Protein AF-A0A7C4SUB7-F1 (afdb_monomer_lite)

Structure (mmCIF, N/CA/C/O backbone):
data_AF-A0A7C4SUB7-F1
#
_entry.id   AF-A0A7C4SUB7-F1
#
loop_
_atom_site.group_PDB
_atom_site.id
_atom_site.type_symbol
_atom_site.label_atom_id
_atom_site.label_alt_id
_atom_site.label_comp_id
_atom_site.label_asym_id
_atom_site.label_entity_id
_atom_site.label_seq_id
_atom_site.pdbx_PDB_ins_code
_atom_site.Cartn_x
_atom_site.Cartn_y
_atom_site.Cartn_z
_atom_site.occupancy
_atom_site.B_iso_or_equiv
_atom_site.auth_seq_id
_atom_site.auth_comp_id
_atom_site.auth_asym_id
_atom_site.auth_atom_id
_atom_site.pdbx_PDB_model_num
ATOM 1 N N . MET A 1 1 ? -12.437 6.437 22.854 1.00 34.78 1 MET A N 1
ATOM 2 C CA . MET A 1 1 ? -12.669 5.215 22.054 1.00 34.78 1 MET A CA 1
ATOM 3 C C . MET A 1 1 ? -11.443 4.976 21.187 1.00 34.78 1 MET A C 1
ATOM 5 O O . MET A 1 1 ? -11.279 5.636 20.171 1.00 34.78 1 MET A O 1
ATOM 9 N N . SER A 1 2 ? -10.522 4.141 21.672 1.00 37.66 2 SER A N 1
ATOM 10 C CA . SER A 1 2 ? -9.263 3.788 21.005 1.00 37.66 2 SER A CA 1
ATOM 11 C C . SER A 1 2 ? -9.500 2.595 20.083 1.00 37.66 2 SER A C 1
ATOM 13 O O . SER A 1 2 ? -9.750 1.502 20.588 1.00 37.66 2 SER A O 1
ATOM 15 N N . LEU A 1 3 ? -9.467 2.791 18.764 1.00 42.44 3 LEU A N 1
ATOM 16 C CA . LEU A 1 3 ? -9.923 1.755 17.828 1.00 42.44 3 LEU A CA 1
ATOM 17 C C . LEU A 1 3 ? -8.879 1.216 16.845 1.00 42.44 3 LEU A C 1
ATOM 19 O O . LEU A 1 3 ? -9.122 0.154 16.301 1.00 42.44 3 LEU A O 1
ATOM 23 N N . PHE A 1 4 ? -7.699 1.817 16.661 1.00 52.97 4 PHE A N 1
ATOM 24 C CA . PHE A 1 4 ? -6.746 1.326 15.647 1.00 52.97 4 PHE A CA 1
ATOM 25 C C . PHE A 1 4 ? -5.384 0.953 16.243 1.00 52.97 4 PHE A C 1
ATOM 27 O O . PHE A 1 4 ? -4.337 1.502 15.906 1.00 52.97 4 PHE A O 1
ATOM 34 N N . LYS A 1 5 ? -5.376 -0.037 17.140 1.00 52.06 5 LYS A N 1
ATOM 35 C CA . LYS A 1 5 ? -4.186 -0.885 17.281 1.00 52.06 5 LYS A CA 1
ATOM 36 C C . LYS A 1 5 ? -4.286 -1.890 16.137 1.00 52.06 5 LYS A C 1
ATOM 38 O O . LYS A 1 5 ? -5.270 -2.610 16.077 1.00 52.06 5 LYS A O 1
ATOM 43 N N . LEU A 1 6 ? -3.303 -1.919 15.238 1.00 56.69 6 LEU A N 1
ATOM 44 C CA . LEU A 1 6 ? -3.145 -2.956 14.211 1.00 56.69 6 LEU A CA 1
ATOM 45 C C . LEU A 1 6 ? -2.191 -4.031 14.770 1.00 56.69 6 LEU A C 1
ATOM 47 O O . LEU A 1 6 ? -1.005 -4.015 14.433 1.00 56.69 6 LEU A O 1
ATOM 51 N N . PRO A 1 7 ? -2.632 -4.913 15.697 1.00 48.72 7 PRO A N 1
ATOM 52 C CA . PRO A 1 7 ? -1.750 -5.872 16.364 1.00 48.72 7 PRO A CA 1
ATOM 53 C C . PRO A 1 7 ? -1.082 -6.827 15.368 1.00 48.72 7 PRO A C 1
ATOM 55 O O . PRO A 1 7 ? 0.074 -7.196 15.554 1.00 48.72 7 PRO A O 1
ATOM 58 N N . SER A 1 8 ? -1.759 -7.159 14.265 1.00 49.81 8 SER A N 1
ATOM 59 C CA . SER A 1 8 ? -1.252 -8.044 13.210 1.00 49.81 8 SER A CA 1
ATOM 60 C C . SER A 1 8 ? -0.093 -7.447 12.394 1.00 49.81 8 SER A C 1
ATOM 62 O O . SER A 1 8 ? 0.698 -8.197 11.807 1.00 49.81 8 SER A O 1
ATOM 64 N N . LEU A 1 9 ? 0.055 -6.115 12.391 1.00 56.03 9 LEU A N 1
ATOM 65 C CA . LEU A 1 9 ? 1.083 -5.391 11.635 1.00 56.03 9 LEU A CA 1
ATOM 66 C C . LEU A 1 9 ? 2.360 -5.119 12.441 1.00 56.03 9 LEU A C 1
ATOM 68 O O . LEU A 1 9 ? 3.331 -4.636 11.877 1.00 56.03 9 LEU A O 1
ATOM 72 N N . GLN A 1 10 ? 2.424 -5.497 13.724 1.00 52.72 10 GLN A N 1
ATOM 73 C CA . GLN A 1 10 ? 3.599 -5.256 14.581 1.00 52.72 10 GLN A CA 1
ATOM 74 C C . GLN A 1 10 ? 4.904 -5.914 14.092 1.00 52.72 10 GLN A C 1
ATOM 76 O O . GLN A 1 10 ? 5.975 -5.527 14.542 1.00 52.72 10 GLN A O 1
ATOM 81 N N . LYS A 1 11 ? 4.828 -6.894 13.180 1.00 51.00 11 LYS A N 1
ATOM 82 C CA . LYS A 1 11 ? 5.998 -7.566 12.581 1.00 51.00 11 LYS A CA 1
ATOM 83 C C . LYS A 1 11 ? 6.426 -6.999 11.222 1.00 51.00 11 LYS A C 1
ATOM 85 O O . LYS A 1 11 ? 7.426 -7.456 10.686 1.00 51.00 11 LYS A O 1
ATOM 90 N N . ILE A 1 12 ? 5.663 -6.075 10.635 1.00 60.72 12 ILE A N 1
ATOM 91 C CA . ILE A 1 12 ? 5.978 -5.486 9.330 1.00 60.72 12 ILE A CA 1
ATOM 92 C C . ILE A 1 12 ? 6.081 -3.988 9.535 1.00 60.72 12 ILE A C 1
ATOM 94 O O . ILE A 1 12 ? 5.088 -3.320 9.821 1.00 60.72 12 ILE A O 1
ATOM 98 N N . ASP A 1 13 ? 7.300 -3.477 9.439 1.00 71.56 13 ASP A N 1
ATOM 99 C CA . ASP A 1 13 ? 7.598 -2.133 9.891 1.00 71.56 13 ASP A CA 1
ATOM 100 C C . ASP A 1 13 ? 7.104 -1.091 8.874 1.00 71.56 13 ASP A C 1
ATOM 102 O O . ASP A 1 13 ? 7.820 -0.653 7.976 1.00 71.56 13 ASP A O 1
ATOM 106 N N . ILE A 1 14 ? 5.829 -0.704 8.995 1.00 80.81 14 ILE A N 1
ATOM 107 C CA . ILE A 1 14 ? 5.208 0.383 8.216 1.00 80.81 14 ILE A CA 1
ATOM 108 C C . ILE A 1 14 ? 6.054 1.662 8.320 1.00 80.81 14 ILE A C 1
ATOM 110 O O . ILE A 1 14 ? 6.140 2.439 7.365 1.00 80.81 14 ILE A O 1
ATOM 114 N N . PHE A 1 15 ? 6.712 1.866 9.465 1.00 83.69 15 PHE A N 1
ATOM 115 C CA . PHE A 1 15 ? 7.556 3.025 9.732 1.00 83.69 15 PHE A CA 1
ATOM 116 C C . PHE A 1 15 ? 8.933 2.938 9.070 1.00 83.69 15 PHE A C 1
ATOM 118 O O . PHE A 1 15 ? 9.548 3.985 8.876 1.00 83.69 15 PHE A O 1
ATOM 125 N N . ALA A 1 16 ? 9.382 1.751 8.650 1.00 88.50 16 ALA A N 1
ATOM 126 C CA . ALA A 1 16 ? 10.652 1.580 7.944 1.00 88.50 16 ALA A CA 1
ATOM 127 C C . ALA A 1 16 ? 10.624 2.130 6.510 1.00 88.50 16 ALA A C 1
ATOM 129 O O . ALA A 1 16 ? 11.673 2.331 5.904 1.00 88.50 16 ALA A O 1
ATOM 130 N N . CYS A 1 17 ? 9.448 2.403 5.934 1.00 91.31 17 CYS A N 1
ATOM 131 C CA . CYS A 1 17 ? 9.365 2.967 4.591 1.00 91.31 17 CYS A CA 1
ATOM 132 C C . CYS A 1 17 ? 10.052 4.346 4.502 1.00 91.31 17 CYS A C 1
ATOM 134 O O . CYS A 1 17 ? 9.528 5.344 4.994 1.00 91.31 17 CYS A O 1
ATOM 136 N N . ALA A 1 18 ? 11.158 4.426 3.753 1.00 93.00 18 ALA A N 1
ATOM 137 C C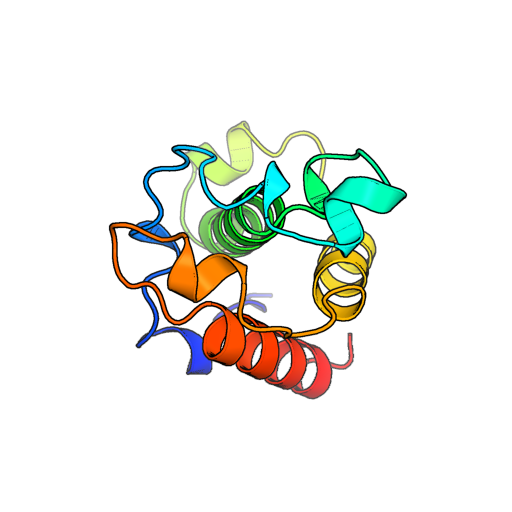A . ALA A 1 18 ? 11.891 5.671 3.487 1.00 93.00 18 ALA A CA 1
ATOM 138 C C . ALA A 1 18 ? 11.196 6.636 2.500 1.00 93.00 18 ALA A C 1
ATOM 140 O O . ALA A 1 18 ? 11.767 7.658 2.134 1.00 93.00 18 ALA A O 1
ATOM 141 N N . GLN A 1 19 ? 9.991 6.312 2.014 1.00 93.06 19 GLN A N 1
ATOM 142 C CA . GLN A 1 19 ? 9.205 7.153 1.091 1.00 93.06 19 GLN A CA 1
ATOM 143 C C . GLN A 1 19 ? 9.917 7.527 -0.234 1.00 93.06 19 GLN A C 1
ATOM 145 O O . GLN A 1 19 ? 9.514 8.466 -0.919 1.00 93.06 19 GLN A O 1
ATOM 150 N N . CYS A 1 20 ? 10.909 6.735 -0.657 1.00 96.31 20 CYS A N 1
ATOM 151 C CA . CYS A 1 20 ? 11.769 6.991 -1.822 1.00 96.31 20 CYS A CA 1
ATOM 152 C C . CYS A 1 20 ? 11.082 6.901 -3.200 1.00 96.31 20 CYS A C 1
ATOM 154 O O . CYS A 1 20 ? 11.606 7.414 -4.181 1.00 96.31 20 CYS A O 1
ATOM 156 N N . GLY A 1 21 ? 9.927 6.235 -3.307 1.00 95.62 21 GLY A N 1
ATOM 157 C CA . GLY A 1 21 ? 9.104 6.241 -4.526 1.00 95.62 21 GLY A CA 1
ATOM 158 C C . GLY A 1 21 ? 9.447 5.210 -5.614 1.00 95.62 21 GLY A C 1
ATOM 159 O O . GLY A 1 21 ? 8.686 5.092 -6.572 1.00 95.62 21 GLY A O 1
ATOM 160 N N . TYR A 1 22 ? 10.495 4.391 -5.469 1.00 96.56 22 TYR A N 1
ATOM 161 C CA . TYR A 1 22 ? 10.864 3.369 -6.474 1.00 96.56 22 TYR A CA 1
ATOM 162 C C . TYR A 1 22 ? 9.740 2.373 -6.809 1.00 96.56 22 TYR A C 1
ATOM 164 O O . TYR A 1 22 ? 9.633 1.891 -7.937 1.00 96.56 22 TYR A O 1
ATOM 172 N N . CYS A 1 23 ? 8.860 2.091 -5.847 1.00 97.06 23 CYS A N 1
ATOM 173 C CA . CYS A 1 23 ? 7.727 1.187 -6.027 1.00 97.06 23 CYS A CA 1
ATOM 174 C C . CYS A 1 23 ? 6.545 1.802 -6.807 1.00 97.06 23 CYS A C 1
ATOM 176 O O . CYS A 1 23 ? 5.682 1.055 -7.270 1.00 97.06 23 CYS A O 1
ATOM 178 N N . VAL A 1 24 ? 6.486 3.131 -6.977 1.00 97.62 24 VAL A N 1
ATOM 179 C CA . VAL A 1 24 ? 5.313 3.861 -7.500 1.00 97.62 24 VAL A CA 1
ATOM 180 C C . VAL A 1 24 ? 5.004 3.462 -8.943 1.00 97.62 24 VAL A C 1
ATOM 182 O O . VAL A 1 24 ? 3.966 2.858 -9.206 1.00 97.62 24 VAL A O 1
ATOM 185 N N . LYS A 1 25 ? 5.942 3.689 -9.871 1.00 96.88 25 LYS A N 1
ATOM 186 C CA . LYS A 1 25 ? 5.775 3.363 -11.303 1.00 96.88 25 LYS A CA 1
ATOM 187 C C . LYS A 1 25 ? 5.772 1.857 -11.599 1.00 96.88 25 LYS A C 1
ATOM 189 O O . LYS A 1 25 ? 5.461 1.437 -12.712 1.00 96.88 25 LYS A O 1
ATOM 194 N N . LYS A 1 26 ? 6.117 1.026 -10.610 1.00 97.56 26 LYS A N 1
ATOM 195 C CA . LYS A 1 26 ? 6.061 -0.442 -10.710 1.00 97.56 26 LYS A CA 1
ATOM 196 C C . LYS A 1 26 ? 4.675 -0.998 -10.376 1.00 97.56 26 LYS A C 1
ATOM 198 O O . LYS A 1 26 ? 4.389 -2.148 -10.708 1.00 97.56 26 LYS A O 1
ATOM 203 N N . CYS A 1 27 ? 3.811 -0.210 -9.735 1.00 98.00 27 CYS A N 1
ATOM 204 C CA . CYS A 1 27 ? 2.459 -0.621 -9.386 1.00 98.00 27 CYS A CA 1
ATOM 205 C C . CYS A 1 27 ? 1.502 -0.474 -10.583 1.00 98.00 27 CYS A C 1
ATOM 207 O O . CYS A 1 27 ? 1.345 0.633 -11.097 1.00 98.00 27 CYS A O 1
ATOM 209 N N . PRO A 1 28 ? 0.807 -1.548 -11.004 1.00 97.69 28 PRO A N 1
ATOM 210 C CA . PRO A 1 28 ? -0.092 -1.488 -12.155 1.00 97.69 28 PRO A CA 1
ATOM 211 C C . PRO A 1 28 ? -1.324 -0.620 -11.877 1.00 97.69 28 PRO A C 1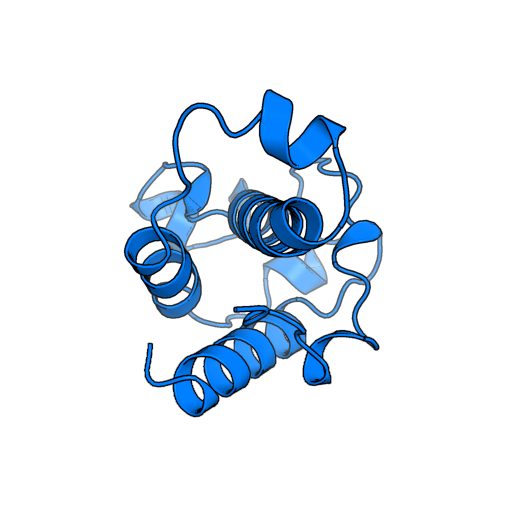
ATOM 213 O O . PRO A 1 28 ? -1.751 0.122 -12.750 1.00 97.69 28 PRO A O 1
ATOM 216 N N . VAL A 1 29 ? -1.844 -0.647 -10.645 1.00 97.81 29 VAL A N 1
ATOM 217 C CA . VAL A 1 29 ? -3.001 0.166 -10.234 1.00 97.81 29 VAL A CA 1
ATOM 218 C C . VAL A 1 29 ? -2.671 1.654 -10.327 1.00 97.81 29 VAL A C 1
ATOM 220 O O . VAL A 1 29 ? -3.433 2.418 -10.909 1.00 97.81 29 VAL A O 1
ATOM 223 N N . TYR A 1 30 ? -1.503 2.061 -9.822 1.00 97.94 30 TYR A N 1
ATOM 224 C CA . TYR A 1 30 ? -1.051 3.444 -9.951 1.00 97.94 30 TYR A CA 1
ATOM 225 C C . TYR A 1 30 ? -0.868 3.851 -11.416 1.00 97.94 30 TYR A C 1
ATOM 227 O O . TYR A 1 30 ? -1.232 4.960 -11.771 1.00 97.94 30 TYR A O 1
ATOM 235 N N . ASN A 1 31 ? -0.359 2.975 -12.284 1.00 97.31 31 ASN A N 1
ATOM 236 C CA . ASN A 1 31 ? -0.166 3.323 -13.696 1.00 97.31 31 ASN A CA 1
ATOM 237 C C . ASN A 1 31 ? -1.488 3.560 -14.451 1.00 97.31 31 ASN A C 1
ATOM 239 O O . ASN A 1 31 ? -1.490 4.284 -15.444 1.00 97.31 31 ASN A O 1
ATOM 243 N N . VAL A 1 32 ? -2.596 2.981 -13.978 1.00 97.31 32 VAL A N 1
ATOM 244 C CA . VAL A 1 32 ? -3.940 3.225 -14.525 1.00 97.31 32 VAL A CA 1
ATOM 245 C C . VAL A 1 32 ? -4.567 4.467 -13.892 1.00 97.31 32 VAL A C 1
ATOM 247 O O . VAL A 1 32 ? -4.986 5.375 -14.602 1.00 97.31 32 VAL A O 1
ATOM 250 N N . VAL A 1 33 ? -4.609 4.530 -12.559 1.00 96.62 33 VAL A N 1
ATOM 251 C CA . VAL A 1 33 ? -5.322 5.591 -11.826 1.00 96.62 33 VAL A CA 1
ATOM 252 C C . VAL A 1 33 ? -4.535 6.907 -11.785 1.00 96.62 33 VAL A C 1
ATOM 254 O O . VAL A 1 33 ? -5.120 7.981 -11.723 1.00 96.62 33 VAL A O 1
ATOM 257 N N . ASN A 1 34 ? -3.203 6.834 -11.822 1.00 95.81 34 ASN A N 1
ATOM 258 C CA . ASN A 1 34 ? -2.254 7.953 -11.773 1.00 95.81 34 ASN A CA 1
ATOM 259 C C . ASN A 1 34 ? -2.416 8.899 -10.573 1.00 95.81 34 ASN A C 1
ATOM 261 O O . ASN A 1 34 ? -2.037 10.067 -10.632 1.00 95.81 34 ASN A O 1
ATOM 265 N N . TRP A 1 35 ? -2.909 8.379 -9.448 1.00 95.88 35 TRP A N 1
ATOM 266 C CA . TRP A 1 35 ? -3.052 9.131 -8.206 1.00 95.88 35 TRP A CA 1
ATOM 267 C C . TRP A 1 35 ? -2.250 8.484 -7.073 1.00 95.88 35 TRP A C 1
ATOM 269 O O . TRP A 1 35 ? -2.308 7.269 -6.873 1.00 95.88 35 TRP A O 1
ATOM 279 N N . GLU A 1 36 ? -1.464 9.279 -6.338 1.00 95.69 36 GLU A N 1
ATOM 280 C CA . GLU A 1 36 ? -0.429 8.771 -5.419 1.00 95.69 36 GLU A CA 1
ATOM 281 C C . GLU A 1 36 ? -0.984 7.870 -4.312 1.00 95.69 36 GLU A C 1
ATOM 283 O O . GLU A 1 36 ? -0.326 6.905 -3.936 1.00 95.69 36 GLU A O 1
ATOM 288 N N . SER A 1 37 ? -2.203 8.111 -3.830 1.00 94.94 37 SER A N 1
ATOM 289 C CA . SER A 1 37 ? -2.827 7.275 -2.794 1.00 94.94 37 SER A CA 1
ATOM 290 C C . SER A 1 37 ? -3.050 5.816 -3.225 1.00 94.94 37 SER A C 1
ATOM 292 O O . SER A 1 37 ? -3.170 4.938 -2.373 1.00 94.94 37 SER A O 1
ATOM 294 N N . TYR A 1 38 ? -3.071 5.536 -4.534 1.00 96.62 38 TYR A N 1
ATOM 295 C CA . TYR A 1 38 ? -3.151 4.183 -5.095 1.00 96.62 38 TYR A CA 1
ATOM 296 C C . TYR A 1 38 ? -1.772 3.536 -5.267 1.00 96.62 38 TYR A C 1
ATOM 298 O O . TYR A 1 38 ? -1.671 2.339 -5.560 1.00 96.62 38 TYR A O 1
ATOM 306 N N . SER A 1 39 ? -0.692 4.302 -5.101 1.00 97.56 39 SER A N 1
ATOM 307 C CA . SER A 1 39 ? 0.667 3.781 -5.145 1.00 97.56 39 SER A CA 1
ATOM 308 C C . SER A 1 39 ? 0.970 2.958 -3.879 1.00 97.56 39 SER A C 1
ATOM 310 O O . SER A 1 39 ? 0.349 3.156 -2.831 1.00 97.56 39 SER A O 1
ATOM 312 N N . PRO A 1 40 ? 1.939 2.023 -3.917 1.00 96.44 40 PRO A N 1
ATOM 313 C CA . PRO A 1 40 ? 2.347 1.281 -2.725 1.00 96.44 40 PRO A CA 1
ATOM 314 C C . PRO A 1 40 ? 2.919 2.208 -1.645 1.00 96.44 40 PRO A C 1
ATOM 316 O O . PRO A 1 40 ? 2.696 1.985 -0.458 1.00 96.44 40 PRO A O 1
ATOM 319 N N . ARG A 1 41 ? 3.620 3.272 -2.061 1.00 96.19 41 ARG A N 1
ATOM 320 C CA . ARG A 1 41 ? 4.159 4.299 -1.167 1.00 96.19 41 ARG A CA 1
ATOM 321 C C . ARG A 1 41 ? 3.039 5.103 -0.506 1.00 96.19 41 ARG A C 1
ATOM 323 O O . ARG A 1 41 ? 3.062 5.270 0.711 1.00 96.19 41 ARG A O 1
ATOM 330 N N . GLY A 1 42 ? 2.063 5.560 -1.289 1.00 95.44 42 GLY A N 1
ATOM 331 C CA . GLY A 1 42 ? 0.920 6.321 -0.792 1.00 95.44 42 GLY A CA 1
ATOM 332 C C . GLY A 1 42 ? 0.079 5.508 0.186 1.00 95.44 42 GLY A C 1
ATOM 333 O O . GLY A 1 42 ? -0.237 5.992 1.266 1.00 95.44 42 GLY A O 1
ATOM 334 N N . ARG A 1 43 ? -0.186 4.231 -0.111 1.00 94.88 43 ARG A N 1
ATOM 335 C CA . ARG A 1 43 ? -0.854 3.310 0.826 1.00 94.88 43 ARG A CA 1
ATOM 336 C C . ARG A 1 43 ? -0.111 3.174 2.156 1.00 94.88 43 ARG A C 1
ATOM 338 O O . ARG A 1 43 ? -0.735 3.229 3.210 1.00 94.88 43 ARG A O 1
ATOM 345 N N . LEU A 1 44 ? 1.216 3.019 2.115 1.00 93.06 44 LEU A N 1
ATOM 346 C CA . LEU A 1 44 ? 2.058 2.968 3.317 1.00 93.06 44 LEU A CA 1
ATOM 347 C C . LEU A 1 44 ? 1.969 4.272 4.116 1.00 93.06 44 LEU A C 1
ATOM 349 O O . LEU A 1 44 ? 1.839 4.232 5.336 1.00 93.06 44 LEU A O 1
ATOM 353 N N . TYR A 1 45 ? 2.009 5.417 3.431 1.00 91.56 45 TYR A N 1
ATOM 354 C CA . TYR A 1 45 ? 1.845 6.724 4.059 1.00 91.56 45 TYR A CA 1
ATOM 355 C C . TYR A 1 45 ? 0.483 6.845 4.761 1.00 91.56 45 TYR A C 1
ATOM 357 O O . TYR A 1 45 ? 0.438 7.224 5.928 1.00 91.56 45 TYR A O 1
ATOM 365 N N . LEU A 1 46 ? -0.608 6.440 4.103 1.00 90.69 46 LEU A N 1
ATOM 366 C CA . LEU A 1 46 ? -1.955 6.452 4.684 1.00 90.69 46 LEU A CA 1
ATOM 367 C C . LEU A 1 46 ? -2.070 5.536 5.911 1.00 90.69 46 LEU A C 1
ATOM 369 O O . LEU A 1 46 ? -2.599 5.955 6.937 1.00 90.69 46 LEU A O 1
ATOM 373 N N . LEU A 1 47 ? -1.530 4.313 5.847 1.00 87.56 47 LEU A N 1
ATOM 374 C CA . LEU A 1 47 ? -1.494 3.412 7.006 1.00 87.56 47 LEU A CA 1
ATOM 375 C C . LEU A 1 47 ? -0.673 3.995 8.164 1.00 87.56 47 LEU A C 1
ATOM 377 O O . LEU A 1 47 ? -1.075 3.870 9.321 1.00 87.56 47 LEU A O 1
ATOM 381 N N . LYS A 1 48 ? 0.454 4.653 7.866 1.00 85.44 48 LYS A N 1
ATOM 382 C CA . LYS A 1 48 ? 1.275 5.338 8.870 1.00 85.44 48 LYS A CA 1
ATOM 383 C C . LYS A 1 48 ? 0.492 6.464 9.547 1.00 85.44 48 LYS A C 1
ATOM 385 O O . LYS A 1 48 ? 0.474 6.514 10.773 1.00 85.44 48 LYS A O 1
ATOM 390 N N . GLN A 1 49 ? -0.199 7.305 8.775 1.00 82.19 49 GLN A N 1
ATOM 391 C CA . GLN A 1 49 ? -1.040 8.381 9.312 1.00 82.19 49 GLN A CA 1
ATOM 392 C C . GLN A 1 49 ? -2.166 7.830 10.199 1.00 82.19 49 GLN A C 1
ATOM 394 O O . GLN A 1 49 ? -2.292 8.259 11.345 1.00 82.19 49 GLN A O 1
ATOM 399 N N . LEU A 1 50 ? -2.886 6.793 9.751 1.00 80.00 50 LEU A N 1
ATOM 400 C CA . LEU A 1 50 ? -3.894 6.113 10.579 1.00 80.00 50 LEU A CA 1
ATOM 401 C C . LEU A 1 50 ? -3.320 5.603 11.912 1.00 80.00 50 LEU A C 1
ATOM 403 O O . LEU A 1 50 ? -3.996 5.628 12.941 1.00 80.00 50 LEU A O 1
ATOM 407 N N . GLN A 1 51 ? -2.069 5.137 11.927 1.00 77.00 51 GLN A N 1
ATOM 408 C CA . GLN A 1 51 ? -1.423 4.651 13.144 1.00 77.00 51 GLN A CA 1
ATOM 409 C C . GLN A 1 51 ? -0.883 5.784 14.041 1.00 77.00 51 GLN A C 1
ATOM 411 O O . GLN A 1 51 ? -0.857 5.630 15.266 1.00 77.00 51 GLN A O 1
ATOM 416 N N . GLU A 1 52 ? -0.456 6.910 13.464 1.00 73.19 52 GLU A N 1
ATOM 417 C CA . GLU A 1 52 ? 0.094 8.077 14.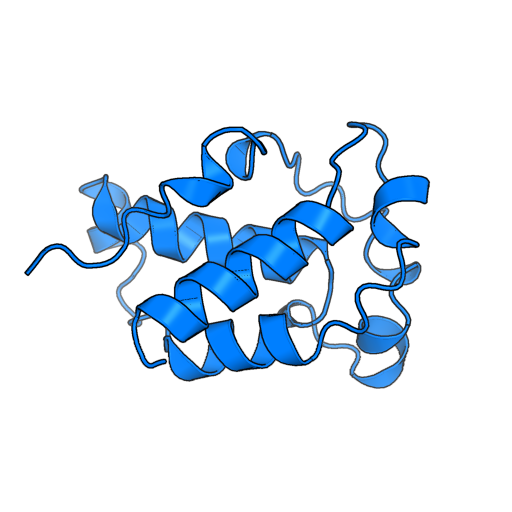171 1.00 73.19 52 GLU A CA 1
ATOM 418 C C . GLU A 1 52 ? -0.981 8.977 14.791 1.00 73.19 52 GLU A C 1
ATOM 420 O O . GLU A 1 52 ? -0.770 9.473 15.904 1.00 73.19 52 GLU A O 1
ATOM 425 N N . GLU A 1 53 ? -2.154 9.112 14.160 1.00 64.25 53 GLU A N 1
ATOM 426 C CA . GLU A 1 53 ? -3.326 9.795 14.740 1.00 64.25 53 GLU A CA 1
ATOM 427 C C . GLU A 1 53 ? -3.709 9.219 16.117 1.00 64.25 53 GLU A C 1
ATOM 429 O O . GLU A 1 53 ? -4.250 9.914 16.979 1.00 64.25 53 GLU A O 1
ATOM 434 N N . ASN A 1 54 ? -3.347 7.957 16.370 1.00 56.66 54 ASN A N 1
ATOM 435 C CA . ASN A 1 54 ? -3.568 7.275 17.641 1.00 56.66 54 ASN A CA 1
ATOM 436 C C . ASN A 1 54 ? -2.481 7.517 18.703 1.00 56.66 54 ASN A C 1
ATOM 438 O O . ASN A 1 54 ? -2.676 7.110 19.849 1.00 56.66 54 ASN A O 1
ATOM 442 N N . LYS A 1 55 ? -1.335 8.126 18.365 1.00 51.53 55 LYS A N 1
ATOM 443 C CA . LYS A 1 55 ? -0.145 8.127 19.238 1.00 51.53 55 LYS A CA 1
ATOM 444 C C . LYS A 1 55 ? 0.421 9.496 19.621 1.00 51.53 55 LYS A C 1
ATOM 446 O O . LYS A 1 55 ? 1.063 9.557 20.665 1.00 51.53 55 LYS A O 1
ATOM 451 N N . SER A 1 56 ? 0.235 10.573 18.849 1.00 49.50 56 SER A N 1
ATOM 452 C CA . SER A 1 56 ? 0.979 11.826 19.102 1.00 49.50 56 SER A CA 1
ATOM 453 C C . SER A 1 56 ? 0.133 13.103 19.083 1.00 49.50 56 SER A C 1
ATOM 455 O O . SER A 1 56 ? -0.768 13.267 18.262 1.00 49.50 56 SER A O 1
ATOM 457 N N . PHE A 1 57 ? 0.474 14.044 19.972 1.00 48.75 57 PHE A N 1
ATOM 458 C CA . PHE A 1 57 ? -0.089 15.402 20.036 1.00 48.75 57 PHE A CA 1
ATOM 459 C C . PHE A 1 57 ? 0.145 16.177 18.724 1.00 48.75 57 PHE A C 1
ATOM 461 O O . PHE A 1 57 ? -0.703 16.958 18.306 1.00 48.75 57 PHE A O 1
ATOM 468 N N . ILE A 1 58 ? 1.251 15.882 18.028 1.00 53.81 58 ILE A N 1
ATOM 469 C CA . ILE A 1 58 ? 1.580 16.430 16.702 1.00 53.81 58 ILE A CA 1
ATOM 470 C C . ILE A 1 58 ? 0.666 15.843 15.615 1.00 53.81 58 ILE A C 1
ATOM 472 O O . ILE A 1 58 ? 0.200 16.586 14.758 1.00 53.81 58 ILE A O 1
ATOM 476 N N . GLY A 1 59 ? 0.331 14.548 15.685 1.00 51.31 59 GLY A N 1
ATOM 477 C CA . GLY A 1 59 ? -0.619 13.916 14.757 1.00 51.31 59 GLY A CA 1
ATOM 478 C C . GLY A 1 59 ? -2.004 14.565 14.822 1.00 51.31 59 GLY A C 1
ATOM 479 O O . GLY A 1 59 ? -2.614 14.832 13.798 1.00 51.31 59 GLY A O 1
ATOM 480 N N . LYS A 1 60 ? -2.451 14.958 16.023 1.00 50.88 60 LYS A N 1
ATOM 481 C CA . LYS A 1 60 ? -3.700 15.719 16.207 1.00 50.88 60 LYS A CA 1
ATOM 482 C C . LYS A 1 60 ? -3.646 17.161 15.683 1.00 50.88 60 LYS A C 1
ATOM 484 O O . LYS A 1 60 ? -4.696 17.715 15.381 1.00 50.88 60 LYS A O 1
ATOM 489 N N . LEU A 1 61 ? -2.464 17.781 15.621 1.00 48.88 61 LEU A N 1
ATOM 490 C CA . LEU A 1 61 ? -2.280 19.155 15.128 1.00 48.88 61 LEU A CA 1
ATOM 491 C C . LEU A 1 61 ? -2.154 19.220 13.598 1.00 48.88 61 LEU A C 1
ATOM 493 O O . LEU A 1 61 ? -2.583 20.206 13.003 1.00 48.88 61 LEU A O 1
ATOM 497 N N . VAL A 1 62 ? -1.575 18.188 12.974 1.00 52.91 62 VAL A N 1
ATOM 498 C CA . VAL A 1 62 ? -1.414 18.086 11.512 1.00 52.91 62 VAL A CA 1
ATOM 499 C C . VAL A 1 62 ? -2.694 17.567 10.843 1.00 52.91 62 VAL A C 1
ATOM 501 O O . VAL A 1 62 ? -3.063 18.073 9.785 1.00 52.91 62 VAL A O 1
ATOM 504 N N . SER A 1 63 ? -3.435 16.655 11.482 1.00 51.47 63 SER A N 1
ATOM 505 C CA . SER A 1 63 ? -4.740 16.159 11.008 1.00 51.47 63 SER A CA 1
ATOM 506 C C . SER A 1 63 ? -5.886 17.140 11.297 1.00 51.47 63 SER A C 1
ATOM 508 O O . SER A 1 63 ? -6.847 16.814 11.997 1.00 51.47 63 SER A O 1
ATOM 510 N N . LYS A 1 64 ? -5.787 18.376 10.796 1.00 47.94 64 LYS A N 1
ATOM 511 C CA . LYS A 1 64 ? -6.911 19.331 10.833 1.00 47.94 64 LYS A CA 1
ATOM 512 C C . LYS A 1 64 ? -8.056 18.875 9.919 1.00 47.94 64 LYS A C 1
ATOM 514 O O . LYS A 1 64 ? -9.219 19.082 10.255 1.00 47.94 64 LYS A O 1
ATOM 519 N N . ASP A 1 65 ? -7.703 18.181 8.838 1.00 56.53 65 ASP A N 1
ATOM 520 C CA . ASP A 1 65 ? -8.614 17.417 7.993 1.00 56.53 65 ASP A CA 1
ATOM 521 C C . ASP A 1 65 ? -8.576 15.952 8.433 1.00 56.53 65 ASP A C 1
ATOM 523 O O . ASP A 1 65 ? -7.538 15.290 8.399 1.00 56.53 65 ASP A O 1
ATOM 527 N N . LYS A 1 66 ? -9.710 15.456 8.922 1.00 63.38 66 LYS A N 1
ATOM 528 C CA . LYS A 1 66 ? -9.848 14.087 9.421 1.00 63.38 66 LYS A CA 1
ATOM 529 C C . LYS A 1 66 ? -9.700 13.123 8.242 1.00 63.38 66 LYS A C 1
ATOM 531 O O . LYS A 1 66 ? -10.491 13.203 7.304 1.00 63.38 66 LYS A O 1
ATOM 536 N N . LEU A 1 67 ? -8.719 12.223 8.287 1.00 73.56 67 LEU A N 1
ATOM 537 C CA . LEU A 1 67 ? -8.543 11.217 7.243 1.00 73.56 67 LEU A CA 1
ATOM 538 C C . LEU A 1 67 ? -9.806 10.344 7.150 1.00 73.56 67 LEU A C 1
ATOM 540 O O . LEU A 1 67 ? -10.229 9.753 8.149 1.00 73.56 67 LEU A O 1
ATOM 544 N N . ASP A 1 68 ? -10.431 10.266 5.971 1.00 84.06 68 ASP A N 1
ATOM 545 C CA . ASP A 1 68 ? -11.604 9.411 5.788 1.00 84.06 68 ASP A CA 1
ATOM 546 C C . ASP A 1 68 ? -11.164 7.945 5.762 1.00 84.06 68 ASP A C 1
ATOM 548 O O . ASP A 1 68 ? -10.522 7.468 4.821 1.00 84.06 68 ASP A O 1
ATOM 552 N N . ILE A 1 69 ? -11.531 7.214 6.814 1.00 84.62 69 ILE A N 1
ATOM 553 C CA . ILE A 1 69 ? -11.222 5.792 6.940 1.00 84.62 69 ILE A CA 1
ATOM 554 C C . ILE A 1 69 ? -11.741 4.993 5.744 1.00 84.62 69 ILE A C 1
ATOM 556 O O . ILE A 1 69 ? -11.055 4.075 5.300 1.00 84.62 69 ILE A O 1
ATOM 560 N N . LYS A 1 70 ? -12.900 5.360 5.177 1.00 89.19 70 LYS A N 1
ATOM 561 C CA . LYS A 1 70 ? -13.468 4.664 4.016 1.00 89.19 70 LYS A CA 1
ATOM 562 C C . LYS A 1 70 ? -12.564 4.796 2.803 1.00 89.19 70 LYS A C 1
ATOM 564 O O . LYS A 1 70 ? -12.364 3.821 2.083 1.00 89.19 70 LYS A O 1
ATOM 569 N N . GLU A 1 71 ? -11.977 5.974 2.608 1.00 90.44 71 GLU A N 1
ATOM 570 C CA . GLU A 1 71 ? -11.027 6.194 1.529 1.00 90.44 71 GLU A CA 1
ATOM 571 C C . GLU A 1 71 ? -9.783 5.328 1.731 1.00 90.44 71 GLU A C 1
ATOM 573 O O . GLU A 1 71 ? -9.373 4.630 0.807 1.00 90.44 71 GLU A O 1
ATOM 578 N N . VAL A 1 72 ? -9.206 5.296 2.936 1.00 91.06 72 VAL A N 1
ATOM 579 C CA . VAL A 1 72 ? -8.015 4.469 3.192 1.00 91.06 72 VAL A CA 1
ATOM 580 C C . VAL A 1 72 ? -8.305 2.986 2.977 1.00 91.06 72 VAL A C 1
ATOM 582 O O . VAL A 1 72 ? -7.533 2.306 2.296 1.00 91.06 72 VAL A O 1
ATOM 585 N N . VAL A 1 73 ? -9.426 2.498 3.512 1.00 93.12 73 VAL A N 1
ATOM 586 C CA . VAL A 1 73 ? -9.903 1.126 3.314 1.00 93.12 73 VAL A CA 1
ATOM 587 C C . VAL A 1 73 ? -9.993 0.835 1.819 1.00 93.12 73 VAL A C 1
ATOM 589 O O . VAL A 1 73 ? -9.329 -0.087 1.340 1.00 93.12 73 VAL A O 1
ATOM 592 N N . GLN A 1 74 ? -10.699 1.672 1.057 1.00 95.12 74 GLN A N 1
ATOM 593 C CA . GLN A 1 74 ? -10.835 1.510 -0.387 1.00 95.12 74 GLN A CA 1
ATOM 594 C C . GLN A 1 74 ? -9.470 1.437 -1.082 1.00 95.12 74 GLN A C 1
ATOM 596 O O . GLN A 1 74 ? -9.213 0.481 -1.810 1.00 95.12 74 GLN A O 1
ATOM 601 N N . ARG A 1 75 ? -8.538 2.357 -0.789 1.00 95.31 75 ARG A N 1
ATOM 602 C CA . ARG A 1 75 ? -7.205 2.336 -1.416 1.00 95.31 75 ARG A CA 1
ATOM 603 C C . ARG A 1 75 ? -6.460 1.035 -1.140 1.00 95.31 75 ARG A C 1
ATOM 605 O O . ARG A 1 75 ? -5.753 0.550 -2.028 1.00 95.31 75 ARG A O 1
ATOM 612 N N . ILE A 1 76 ? -6.599 0.447 0.050 1.00 95.56 76 ILE A N 1
ATOM 613 C CA . ILE A 1 76 ? -6.003 -0.854 0.390 1.00 95.56 76 ILE A CA 1
ATOM 614 C C . ILE A 1 76 ? -6.715 -2.012 -0.334 1.00 95.56 76 ILE A C 1
ATOM 616 O O . ILE A 1 76 ? -6.045 -2.933 -0.819 1.00 95.56 76 ILE A O 1
ATOM 620 N N . TYR A 1 77 ? -8.039 -1.969 -0.480 1.00 96.25 77 TYR A N 1
ATOM 621 C CA . TYR A 1 77 ? -8.807 -2.964 -1.239 1.00 96.25 77 TYR A CA 1
ATOM 622 C C . TYR A 1 77 ? -8.568 -2.892 -2.756 1.00 96.25 77 TYR A C 1
ATOM 624 O O . TYR A 1 77 ? -8.480 -3.937 -3.396 1.00 96.25 77 TYR A O 1
ATOM 632 N N . ASP A 1 78 ? -8.270 -1.714 -3.307 1.00 96.81 78 ASP A N 1
ATOM 633 C CA . ASP A 1 78 ? -7.879 -1.539 -4.715 1.00 96.81 78 ASP A CA 1
ATOM 634 C C . ASP A 1 78 ? -6.501 -2.148 -5.042 1.00 96.81 78 ASP A C 1
ATOM 636 O O . ASP A 1 78 ? -6.039 -2.133 -6.184 1.00 96.81 78 ASP A O 1
ATOM 640 N N . CYS A 1 79 ? -5.760 -2.644 -4.045 1.00 96.69 79 CYS A N 1
ATOM 641 C CA . CYS A 1 79 ? -4.490 -3.320 -4.285 1.00 96.69 79 CYS A CA 1
ATOM 642 C C . CYS A 1 79 ? -4.718 -4.691 -4.947 1.00 96.69 79 CYS A C 1
ATOM 644 O O . CYS A 1 79 ? -5.423 -5.542 -4.424 1.00 96.69 79 CYS A O 1
ATOM 646 N N . ALA A 1 80 ? -4.038 -4.990 -6.050 1.00 96.75 80 ALA A N 1
ATOM 647 C CA . ALA A 1 80 ? -4.082 -6.345 -6.614 1.00 96.75 80 ALA A CA 1
ATOM 648 C C . ALA A 1 80 ? -3.230 -7.369 -5.826 1.00 96.75 80 ALA A C 1
ATOM 650 O O . ALA A 1 80 ? -3.194 -8.534 -6.193 1.00 96.75 80 ALA A O 1
ATOM 651 N N . ILE A 1 81 ? -2.477 -6.932 -4.802 1.00 96.81 81 ILE A N 1
ATOM 652 C CA . ILE A 1 81 ? -1.498 -7.749 -4.050 1.00 96.81 81 ILE A CA 1
ATOM 653 C C . ILE A 1 81 ? -0.529 -8.495 -5.006 1.00 96.81 81 ILE A C 1
ATOM 655 O O . ILE A 1 81 ? -0.119 -9.626 -4.796 1.00 96.81 81 ILE A O 1
ATOM 659 N N . CYS A 1 82 ? -0.120 -7.837 -6.097 1.00 97.50 82 CYS A N 1
ATOM 660 C CA . CYS A 1 82 ? 0.665 -8.465 -7.173 1.00 97.50 82 CYS A CA 1
ATOM 661 C C . CYS A 1 82 ? 2.180 -8.618 -6.910 1.00 97.50 82 CYS A C 1
ATOM 663 O O . CYS A 1 82 ? 2.907 -9.013 -7.815 1.00 97.50 82 CYS A O 1
ATOM 665 N N . GLY A 1 83 ? 2.705 -8.206 -5.752 1.00 96.31 83 GLY A N 1
ATOM 666 C CA . GLY A 1 83 ? 4.132 -8.388 -5.420 1.00 96.31 83 GLY A CA 1
ATOM 667 C C . GLY A 1 83 ? 5.142 -7.429 -6.064 1.00 96.31 83 GLY A C 1
ATOM 668 O O . GLY A 1 83 ? 6.228 -7.247 -5.531 1.00 96.31 83 GLY A O 1
ATOM 669 N N . ARG A 1 84 ? 4.809 -6.710 -7.145 1.00 97.75 84 ARG A N 1
ATOM 670 C CA . ARG A 1 84 ? 5.788 -5.851 -7.865 1.00 97.75 84 ARG A CA 1
ATOM 671 C C . ARG A 1 84 ? 6.480 -4.790 -7.002 1.00 97.75 84 ARG A C 1
ATOM 673 O O . ARG A 1 84 ? 7.591 -4.370 -7.304 1.00 97.75 84 ARG A O 1
ATOM 680 N N . CYS A 1 85 ? 5.802 -4.324 -5.957 1.00 96.19 85 CYS A N 1
ATOM 681 C CA . CYS A 1 85 ? 6.339 -3.329 -5.035 1.00 96.19 85 CYS A CA 1
ATOM 682 C C . CYS A 1 85 ? 7.388 -3.887 -4.066 1.00 96.19 85 CYS A C 1
ATOM 684 O O . CYS A 1 85 ? 8.268 -3.129 -3.682 1.00 96.19 85 CYS A O 1
ATOM 686 N N . GLU A 1 86 ? 7.320 -5.175 -3.725 1.00 95.19 86 GLU A N 1
ATOM 687 C CA . GLU A 1 86 ? 8.316 -5.879 -2.908 1.00 95.19 86 GLU A CA 1
ATOM 688 C C . GLU A 1 86 ? 9.609 -6.070 -3.701 1.00 95.19 86 GLU A C 1
ATOM 690 O O . GLU A 1 86 ? 10.664 -5.640 -3.255 1.00 95.19 86 GLU A O 1
ATOM 695 N N . VAL A 1 87 ? 9.503 -6.557 -4.945 1.00 96.12 87 VAL A N 1
ATOM 696 C CA . VAL A 1 87 ? 10.652 -6.704 -5.863 1.00 96.12 87 VAL A CA 1
ATOM 697 C C . VAL A 1 87 ? 11.366 -5.369 -6.115 1.00 96.12 87 VAL A C 1
ATOM 699 O O . VAL A 1 87 ? 12.573 -5.328 -6.318 1.00 96.12 87 VAL A O 1
ATOM 702 N N . ALA A 1 88 ? 10.626 -4.258 -6.115 1.00 96.06 88 ALA A N 1
ATOM 703 C CA . ALA A 1 88 ? 11.181 -2.921 -6.319 1.00 96.06 88 ALA A CA 1
ATOM 704 C C . ALA A 1 88 ? 11.706 -2.254 -5.032 1.00 96.06 88 ALA A C 1
ATOM 706 O O . ALA A 1 88 ? 12.227 -1.138 -5.097 1.00 96.06 88 ALA A O 1
ATOM 707 N N . CYS A 1 89 ? 11.497 -2.857 -3.860 1.00 94.69 89 CYS A N 1
ATOM 708 C CA . CYS A 1 89 ? 11.817 -2.242 -2.580 1.00 94.69 89 CYS A CA 1
ATOM 709 C C . CYS A 1 89 ? 13.252 -2.568 -2.155 1.00 94.69 89 CYS A C 1
ATOM 711 O O . CYS A 1 89 ? 13.555 -3.696 -1.793 1.00 94.69 89 CYS A O 1
ATOM 713 N N . HIS A 1 90 ? 14.109 -1.549 -2.084 1.00 94.25 90 HIS A N 1
ATOM 714 C CA . HIS A 1 90 ? 15.484 -1.688 -1.578 1.00 94.25 90 HIS A CA 1
ATOM 715 C C . HIS A 1 90 ? 15.576 -1.973 -0.070 1.00 94.25 90 HIS A C 1
ATOM 717 O O . HIS A 1 90 ? 16.654 -2.264 0.429 1.00 94.25 90 HIS A O 1
ATOM 723 N N . LEU A 1 91 ? 14.466 -1.835 0.659 1.00 91.56 91 LEU A N 1
ATOM 724 C CA . LEU A 1 91 ? 14.376 -2.125 2.094 1.00 91.56 91 LEU A CA 1
ATOM 725 C C . LEU A 1 91 ? 13.736 -3.491 2.366 1.00 91.56 91 LEU A C 1
ATOM 727 O O . LEU A 1 91 ? 13.393 -3.775 3.508 1.00 91.56 91 LEU A O 1
ATOM 731 N N . GLU A 1 92 ? 13.501 -4.285 1.314 1.00 88.62 92 GLU A N 1
ATOM 732 C CA . GLU A 1 92 ? 12.977 -5.655 1.403 1.00 88.62 92 GLU A CA 1
ATOM 733 C C . GLU A 1 92 ? 11.675 -5.762 2.219 1.00 88.62 92 GLU A C 1
ATOM 735 O O . GLU A 1 92 ? 11.384 -6.758 2.881 1.00 88.62 92 GLU A O 1
ATOM 740 N N . LEU A 1 93 ? 10.850 -4.710 2.168 1.00 90.06 93 LEU A N 1
ATOM 741 C CA . LEU A 1 93 ? 9.561 -4.707 2.845 1.00 90.06 93 LEU A CA 1
ATOM 742 C C . LEU A 1 93 ? 8.618 -5.698 2.159 1.00 90.06 93 LEU A C 1
ATOM 744 O O . LEU A 1 93 ? 8.283 -5.535 0.981 1.00 90.06 93 LEU A O 1
ATOM 748 N N . ASN A 1 94 ? 8.098 -6.655 2.929 1.00 91.12 94 ASN A N 1
ATOM 749 C CA . ASN A 1 94 ? 7.067 -7.580 2.463 1.00 91.12 94 ASN A CA 1
ATOM 750 C C . ASN A 1 94 ? 5.689 -6.893 2.425 1.00 91.12 94 ASN A C 1
ATOM 752 O O . ASN A 1 94 ? 4.809 -7.091 3.271 1.00 91.12 94 ASN A O 1
ATOM 756 N N . LEU A 1 95 ? 5.526 -6.021 1.432 1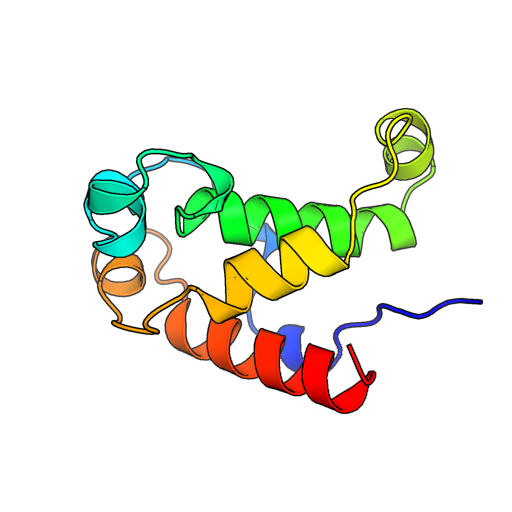.00 92.44 95 LEU A N 1
ATOM 757 C CA . LEU A 1 95 ? 4.311 -5.246 1.211 1.00 92.44 95 LEU A CA 1
ATOM 758 C C . LEU A 1 95 ? 3.088 -6.115 0.864 1.00 92.44 95 LEU A C 1
ATOM 760 O O . LEU A 1 95 ? 2.011 -5.799 1.361 1.00 92.44 95 LEU A O 1
ATOM 764 N N . PRO A 1 96 ? 3.179 -7.211 0.086 1.00 93.94 96 PRO A N 1
ATOM 765 C CA . PRO A 1 96 ? 2.027 -8.079 -0.164 1.00 93.94 96 PRO A CA 1
ATOM 766 C C . PRO A 1 96 ? 1.407 -8.632 1.120 1.00 93.94 96 PRO A C 1
ATOM 768 O O . PRO A 1 96 ? 0.192 -8.532 1.308 1.00 93.94 96 PRO A O 1
ATOM 771 N N . THR A 1 97 ? 2.241 -9.129 2.038 1.00 91.75 97 THR A N 1
ATOM 772 C CA . THR A 1 97 ? 1.779 -9.608 3.346 1.00 91.75 97 THR A CA 1
ATOM 773 C C . THR A 1 97 ? 1.208 -8.464 4.180 1.00 91.75 97 THR A C 1
ATOM 775 O O . THR A 1 97 ? 0.192 -8.646 4.850 1.00 91.75 97 THR A O 1
ATOM 778 N N . LEU A 1 98 ? 1.813 -7.271 4.119 1.00 91.81 98 LEU A N 1
ATOM 779 C CA . LEU A 1 98 ? 1.279 -6.075 4.777 1.00 91.81 98 LEU A CA 1
ATOM 780 C C . LEU A 1 98 ? -0.149 -5.766 4.310 1.00 91.81 98 LEU A C 1
ATOM 782 O O . LEU A 1 98 ? -1.033 -5.569 5.140 1.00 91.81 98 LEU A O 1
ATOM 786 N N . TRP A 1 99 ? -0.387 -5.746 2.996 1.00 93.69 99 TRP A N 1
ATOM 787 C CA . TRP A 1 99 ? -1.699 -5.440 2.422 1.00 93.69 99 TRP A CA 1
ATOM 788 C C . TRP A 1 99 ? -2.748 -6.488 2.787 1.00 93.69 99 TRP A C 1
ATOM 790 O O . TRP A 1 99 ? -3.871 -6.122 3.129 1.00 93.69 99 TRP A O 1
ATOM 800 N N . ALA A 1 100 ? -2.382 -7.772 2.762 1.00 93.31 100 ALA A N 1
ATOM 801 C CA . ALA A 1 100 ? -3.270 -8.856 3.172 1.00 93.31 100 ALA A CA 1
ATOM 802 C C . ALA A 1 100 ? -3.688 -8.715 4.645 1.00 93.31 100 ALA A C 1
ATOM 804 O O . ALA A 1 100 ? -4.877 -8.735 4.959 1.00 93.31 100 ALA A O 1
ATOM 805 N N . LYS A 1 101 ? -2.726 -8.467 5.538 1.00 91.12 101 LYS A N 1
ATOM 806 C CA . LYS A 1 101 ? -3.000 -8.256 6.966 1.00 91.12 101 LYS A CA 1
ATOM 807 C C . LYS A 1 101 ? -3.774 -6.972 7.251 1.00 91.12 101 LYS A C 1
ATOM 809 O O . LYS A 1 101 ? -4.567 -6.935 8.186 1.00 91.12 101 LYS A O 1
ATOM 814 N N . ALA A 1 102 ? -3.553 -5.917 6.467 1.00 91.00 102 ALA A N 1
ATOM 815 C CA . ALA A 1 102 ? -4.336 -4.691 6.579 1.00 91.00 102 ALA A CA 1
ATOM 816 C C . ALA A 1 102 ? -5.815 -4.957 6.252 1.00 91.00 102 ALA A C 1
ATOM 818 O O . ALA A 1 102 ? -6.684 -4.514 6.995 1.00 91.00 102 ALA A O 1
ATOM 819 N N . ARG A 1 103 ? -6.107 -5.749 5.209 1.00 92.81 103 ARG A N 1
ATOM 820 C CA . ARG A 1 103 ? -7.483 -6.179 4.893 1.00 92.81 103 ARG A CA 1
ATOM 821 C C . ARG A 1 103 ? -8.100 -7.027 5.995 1.00 92.81 103 ARG A C 1
ATOM 823 O O . ARG A 1 103 ? -9.236 -6.776 6.369 1.00 92.81 103 ARG A O 1
ATOM 830 N N . GLU A 1 104 ? -7.353 -7.991 6.532 1.00 91.50 104 GLU A N 1
ATOM 831 C CA . GLU A 1 104 ? -7.799 -8.821 7.659 1.00 91.50 104 GLU A CA 1
ATOM 832 C C . GLU A 1 104 ? -8.160 -7.963 8.880 1.00 91.50 104 GLU A C 1
ATOM 834 O O . GLU A 1 104 ? -9.189 -8.178 9.525 1.00 91.50 104 GLU A O 1
ATOM 839 N N . ALA A 1 105 ? -7.342 -6.949 9.170 1.00 87.31 105 ALA A N 1
ATOM 840 C CA . ALA A 1 105 ? -7.616 -6.015 10.248 1.00 87.31 105 ALA A CA 1
ATOM 841 C C . ALA A 1 105 ? -8.872 -5.174 9.982 1.00 87.31 105 ALA A C 1
ATOM 843 O O . ALA A 1 105 ? -9.715 -5.079 10.868 1.00 87.31 105 ALA A O 1
ATOM 844 N N . PHE A 1 106 ? -9.037 -4.610 8.781 1.00 89.56 106 PHE A N 1
ATOM 845 C CA . PHE A 1 106 ? -10.244 -3.848 8.437 1.00 89.56 106 PHE A CA 1
ATOM 846 C C . PHE A 1 106 ? -11.507 -4.709 8.504 1.00 89.56 106 PHE A C 1
ATOM 848 O O . PHE A 1 106 ? -12.482 -4.310 9.138 1.00 89.56 106 PHE A O 1
ATOM 855 N N . PHE A 1 107 ? -11.440 -5.938 7.987 1.00 90.19 107 PHE A N 1
ATOM 856 C CA . PHE A 1 107 ? -12.529 -6.905 8.084 1.00 90.19 107 PHE A CA 1
ATOM 857 C C . PHE A 1 107 ? -12.906 -7.201 9.543 1.00 90.19 107 PHE A C 1
ATOM 859 O O . PHE A 1 107 ? -14.077 -7.136 9.906 1.00 90.19 107 PHE A O 1
ATOM 866 N N . SER A 1 108 ? -11.915 -7.449 10.405 1.00 86.44 108 SER A N 1
ATOM 867 C CA . SER A 1 108 ? -12.135 -7.709 11.838 1.00 86.44 108 SER A CA 1
ATOM 868 C C . SER A 1 108 ? -12.736 -6.511 12.583 1.00 86.44 108 SER A C 1
ATOM 870 O O . SER A 1 108 ? -13.358 -6.675 13.629 1.00 86.44 108 SER A O 1
ATOM 872 N N . MET A 1 109 ? -12.545 -5.301 12.057 1.00 82.88 109 MET A N 1
ATOM 873 C CA . MET A 1 109 ? -13.104 -4.062 12.595 1.00 82.88 109 MET A CA 1
ATOM 874 C C . MET A 1 109 ? -14.493 -3.728 12.030 1.00 82.88 109 MET A C 1
ATOM 876 O O . MET A 1 109 ? -15.118 -2.782 12.508 1.00 82.88 109 MET A O 1
ATOM 880 N N . GLY A 1 110 ? -14.983 -4.490 11.046 1.00 84.06 110 GLY A N 1
ATOM 881 C CA . GLY A 1 110 ? -16.268 -4.254 10.386 1.00 84.06 110 GLY A CA 1
ATOM 882 C C . GLY A 1 110 ? -16.277 -3.028 9.468 1.00 84.06 110 GLY A C 1
ATOM 883 O O . GLY A 1 110 ? -17.326 -2.397 9.331 1.00 84.06 110 GLY A O 1
ATOM 884 N N . VAL A 1 111 ? -15.122 -2.674 8.886 1.00 79.00 111 VAL A N 1
ATOM 885 C CA . VAL A 1 111 ? -14.945 -1.529 7.968 1.00 79.00 111 VAL A CA 1
ATOM 886 C C . VAL A 1 111 ? -14.577 -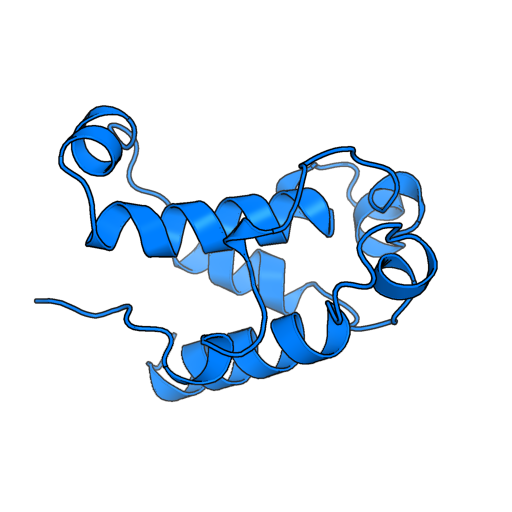1.985 6.564 1.00 79.00 111 VAL A C 1
ATOM 888 O O . VAL A 1 111 ? -13.796 -2.957 6.435 1.00 79.00 111 VAL A O 1
#

Foldseek 3Di:
DQQDDLVVCPVFPLVPDPLPCQQFVQAPLCVVVVDCCLTLSVLSVLVVLVVVCRPDPVSVVVPPPPPDPVVSLVSLVSGPLPCSSQVRDPVNGSSSVVSVSVNVSCVVSVD

pLDDT: mean 82.43, std 18.12, range [34.78, 98.0]

Sequence (111 aa):
MSLFKLPSLQKIDIFACAQCGYCVKKCPVYNVVNWESYSPRGRLYLLKQLQEENKSFIGKLVSKDKLDIKEVVQRIYDCAICGRCEVACHLELNLPTLWAKAREAFFSMGV

Secondary structure (DSSP, 8-state):
------GGGTTS-GGG-----TTTTT-HHHHHH--GGGSHHHHHHHHHHHHHTTT-HHHHHH-SSPP-HHHHHHHHHT----SHHHHT-TT---HHHHHHHHHHHHHHHT-

Radius of gyration: 13.53 Å; chains: 1; bounding box: 32×29×37 Å

=== Feature glossary ===
Legend for the data blocks above and below:

— What the protein i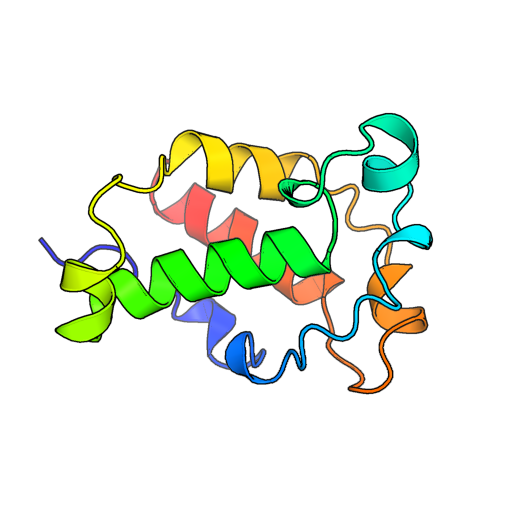s —

Sequence gives the chain of amino acids in standard one-letter code (A=alanine, C=cysteine, …, Y=tyrosine), read N→C. It is the only feature that is directly encoded by the gene; all structural features are derived from the folded form of this sequence.

The annotation block draws on four external resources. InterPro: which protein families and domains the sequence belongs to. GO: standardized terms for what the protein does, what process it participates in, and where in the cell it acts. CATH: which structural fold it has in the CATH hierarchy. Organism: the species of origin.

— Where its atoms are —

Atomic coordinates in PDBx/mmCIF format — the same representation the Protein Data Bank distributes. Each line of the _atom_site loop places one backbone atom in Cartesian space (units: ångströms, origin: arbitrary).

Six rendered views show the 3D structure from the faces of a cube — i.e. along ±x, ±y, ±z. Rendering representation is drawn randomly per protein from cartoon (secondary-structure ribbons), sticks (backbone bonds), or molecular surface; coloring is either N→C rainbow (blue at the N-terminus through red at the C-terminus) or one color per chain.

— Local backbone conformation —

DSSP 8-state secondary structure assigns each residue one of H (α-helix), G (3₁₀-helix), I (π-helix), E (extended β-strand), B (isolated β-bridge), T (hydrogen-bonded turn), S (bend), or '-' (coil). The assignment is computed from backbone hydrogen-bond geometry via the Kabsch–Sander algorithm.

P-SEA three-state annotation labels each residue as helix, strand, or coil based purely on the geometry of the Cα trace. It serves as a fallback when the full backbone (and thus DSSP) is unavailable.

φ (phi) and ψ (psi) are the two rotatable backbone dihedrals per residue: φ is the C(i-1)–N–Cα–C torsion, ψ is the N–Cα–C–N(i+1) torsion, both in degrees on (−180°, 180°]. α-helical residues cluster near (−60°, −45°); β-strand residues near (−120°, +130°). A Ramachandran plot is simply a scatter of (φ, ψ) for every residue.

— Global shape and packing —

Radius of gyration (Rg) is the root-mean-square distance of Cα atoms from their centroid — a single number for overall size and compactness. A globular domain of N residues has Rg ≈ 2.2·N^0.38 Å; an extended or disordered chain has a much larger Rg. The Cα contact count is the number of residue pairs whose Cα atoms are within 8 Å and are more than four positions apart in sequence — a standard proxy for tertiary packing density. The bounding box is the smallest axis-aligned box enclosing all Cα atoms.

Accessible surface area quantifies burial. A residue with SASA near zero is packed into the hydrophobic core; one with SASA >100 Å² sits on the surface. Computed here via the Shrake–Rupley numerical algorithm with a 1.4 Å probe.

The contact map is a binary N×N matrix image: pixel (i, j) is dark where Cα_i and Cα_j are within 8 Å and |i−j|>4. Because the |i−j|>4 filter removes local helical contacts, off-diagonal stripes parallel to the main diagonal indicate parallel β-sheets; stripes perpendicular to it indicate antiparallel β-sheets. The Ramachandran plot scatters every residue's (φ, ψ) pair against the sterically allowed regions. The PAE heatmap renders the predicted-aligned-error matrix.

— Structural neighborhood —

A 3Di character summarizes, for each residue, the relative orientation of the Cα frame of its nearest spatial neighbor. Because it encodes fold topology rather than chemistry, 3Di alignments detect remote structural similarity that sequence alignment misses.

Structural nearest neighbors (via Foldseek easy-search vs the PDB). Reported per hit: target PDB id, E-value, and alignment TM-score. A TM-score above ~0.5 is the conventional threshold for 'same fold'.

— Confidence and disorder —

For AlphaFold models, the B-factor field carries pLDDT — the model's own estimate of local accuracy on a 0–100 scale. Regions with pLDDT<50 should be treated as essentially unmodeled; they often correspond to intrinsically disordered segments.

B-factor (Debye–Waller factor) reflects atomic displacement in the crystal lattice. It is an experimental observable (units Å²), not a prediction; low values mean the atom is pinned down, high values mean it moves or is heterogeneous across the crystal.

Predicted Aligned Error (PAE) is an AlphaFold confidence matrix: entry (i, j) is the expected error in the position of residue j, in ångströms, when the prediction is superimposed on the true structure at residue i. Low PAE within a block of residues means that block is internally rigid and well-predicted; high PAE between two blocks means their relative placement is uncertain even if each block individually is confident.